Protein AF-A0A9D8J7C9-F1 (afdb_monomer)

Sequence (67 aa):
MTVKEYKELPELTPELIARGSIRKGGRPVSTNPRKLITIRLPADVIARWKSTGPGWQTRMADRLSKT

Mean predicted aligned error: 11.11 Å

Foldseek 3Di:
DDPVVVVPDDDCDPVNVVPDDPPPDDDPDDPDDDDDDDDDDDPVVVVVLCVVDPCSVVVVVVVVVVD

pLDDT: mean 86.72, std 10.64, range [54.22, 98.12]

Structure (mmCIF, N/CA/C/O backbone):
data_AF-A0A9D8J7C9-F1
#
_entry.id   AF-A0A9D8J7C9-F1
#
loop_
_atom_site.group_PDB
_atom_site.id
_atom_site.type_symbol
_atom_site.label_atom_id
_atom_site.label_alt_id
_atom_site.label_comp_id
_atom_site.label_asym_id
_atom_site.label_entity_id
_atom_site.label_seq_id
_atom_site.pdbx_PDB_ins_code
_atom_site.Cartn_x
_atom_site.Cartn_y
_atom_site.Cartn_z
_atom_site.occupancy
_atom_site.B_iso_or_equiv
_atom_site.auth_seq_id
_atom_site.auth_comp_id
_atom_site.auth_asym_id
_atom_site.auth_atom_id
_atom_site.pdbx_PDB_model_num
ATOM 1 N N . MET A 1 1 ? 44.316 -4.106 -13.988 1.00 54.22 1 MET A N 1
ATOM 2 C CA . MET A 1 1 ? 44.109 -3.956 -15.440 1.00 54.22 1 MET A CA 1
ATOM 3 C C . MET A 1 1 ? 45.095 -2.926 -15.955 1.00 54.22 1 MET A C 1
ATOM 5 O O . MET A 1 1 ? 45.166 -1.841 -15.387 1.00 54.22 1 MET A O 1
ATOM 9 N N . THR A 1 2 ? 45.915 -3.286 -16.940 1.00 64.31 2 THR A N 1
ATOM 10 C CA . THR A 1 2 ? 46.943 -2.407 -17.522 1.00 64.31 2 THR A CA 1
ATOM 11 C C . THR A 1 2 ? 46.433 -1.769 -18.815 1.00 64.31 2 THR A C 1
ATOM 13 O O . THR A 1 2 ? 45.592 -2.333 -19.505 1.00 64.31 2 THR A O 1
ATOM 16 N N . VAL A 1 3 ? 46.946 -0.592 -19.185 1.00 70.31 3 VAL A N 1
ATOM 17 C CA . VAL A 1 3 ? 46.504 0.159 -20.383 1.00 70.31 3 VAL A CA 1
ATOM 18 C C . VAL A 1 3 ? 46.663 -0.645 -21.686 1.00 70.31 3 VAL A C 1
ATOM 20 O O . VAL A 1 3 ? 45.947 -0.399 -22.653 1.00 70.31 3 VAL A O 1
ATOM 23 N N . LYS A 1 4 ? 47.574 -1.630 -21.715 1.00 71.75 4 LYS A N 1
ATOM 24 C CA . LYS A 1 4 ? 47.756 -2.537 -22.858 1.00 71.75 4 LYS A CA 1
ATOM 25 C C . LYS A 1 4 ? 46.541 -3.440 -23.095 1.00 71.75 4 LYS A C 1
ATOM 27 O O . LYS A 1 4 ? 46.155 -3.600 -24.243 1.00 71.75 4 LYS A O 1
ATOM 32 N N . GLU A 1 5 ? 45.896 -3.936 -22.038 1.00 68.25 5 GLU A N 1
ATOM 33 C CA . GLU A 1 5 ? 44.740 -4.845 -22.148 1.00 68.25 5 GLU A CA 1
ATOM 34 C C . GLU A 1 5 ? 43.537 -4.188 -22.837 1.00 68.25 5 GLU A C 1
ATOM 36 O O . GLU A 1 5 ? 42.782 -4.860 -23.528 1.00 68.25 5 GLU A O 1
ATOM 41 N N . TYR A 1 6 ? 43.369 -2.868 -22.708 1.00 69.88 6 TYR A N 1
ATOM 42 C CA . TYR A 1 6 ? 42.263 -2.152 -23.353 1.00 69.88 6 TYR A CA 1
ATOM 43 C C . TYR A 1 6 ? 42.451 -1.974 -24.864 1.00 69.88 6 TYR A C 1
ATOM 45 O O . TYR A 1 6 ? 41.464 -1.842 -25.578 1.00 69.88 6 TYR A O 1
ATOM 53 N N . LYS A 1 7 ? 43.698 -1.966 -25.357 1.00 76.81 7 LYS A N 1
ATOM 54 C CA . LYS A 1 7 ? 44.011 -1.759 -26.783 1.00 76.81 7 LYS A CA 1
ATOM 55 C C . LYS A 1 7 ? 43.827 -3.012 -27.636 1.00 76.81 7 LYS A C 1
ATOM 57 O O . LYS A 1 7 ? 43.742 -2.899 -28.851 1.00 76.81 7 LYS A O 1
ATOM 62 N N . GLU A 1 8 ? 43.798 -4.183 -27.010 1.00 79.44 8 GLU A N 1
ATOM 63 C CA . GLU A 1 8 ? 43.618 -5.472 -27.688 1.00 79.44 8 GLU A CA 1
ATOM 64 C C . GLU A 1 8 ? 42.152 -5.924 -27.718 1.00 79.44 8 GLU A C 1
ATOM 66 O O . GLU A 1 8 ? 41.831 -6.965 -28.292 1.00 79.44 8 GLU A O 1
ATOM 71 N N . LEU A 1 9 ? 41.247 -5.154 -27.107 1.00 80.94 9 LEU A N 1
ATOM 72 C CA . LEU A 1 9 ? 39.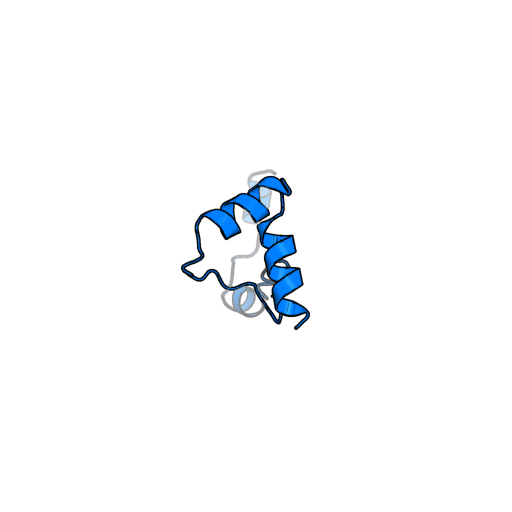823 -5.443 -27.175 1.00 80.94 9 LEU A CA 1
ATOM 73 C C . LEU A 1 9 ? 39.311 -5.195 -28.598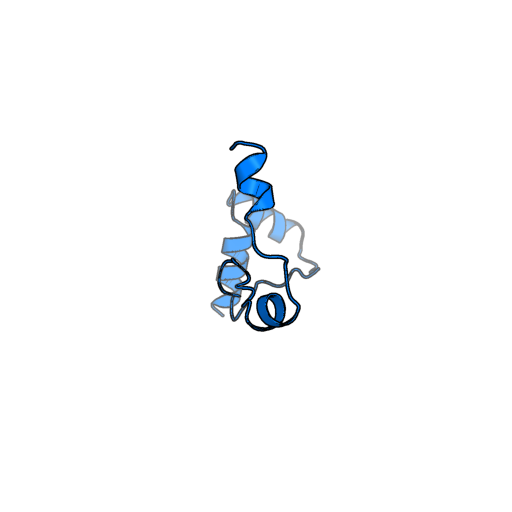 1.00 80.94 9 LEU A C 1
ATOM 75 O O . LEU A 1 9 ? 39.649 -4.177 -29.204 1.00 80.94 9 LEU A O 1
ATOM 79 N N . PRO A 1 10 ? 38.480 -6.101 -29.138 1.00 82.62 10 PRO A N 1
ATOM 80 C CA . PRO A 1 10 ? 37.861 -5.876 -30.430 1.00 82.6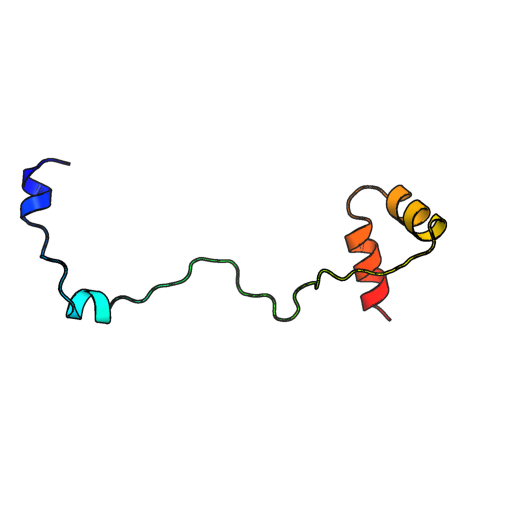2 10 PRO A CA 1
ATOM 81 C C . PRO A 1 10 ? 36.957 -4.644 -30.367 1.00 82.62 10 PRO A C 1
ATOM 83 O O . PRO A 1 10 ? 36.229 -4.441 -29.390 1.00 82.62 10 PRO A O 1
ATOM 86 N N . GLU A 1 11 ? 36.973 -3.861 -31.442 1.00 83.62 11 GLU A N 1
ATOM 87 C CA . GLU A 1 11 ? 36.043 -2.751 -31.622 1.00 83.62 11 GLU A CA 1
ATOM 88 C C . GLU A 1 11 ? 34.596 -3.255 -31.569 1.00 83.62 11 GLU A C 1
ATOM 90 O O . GLU A 1 11 ? 34.259 -4.335 -32.071 1.00 83.62 11 GLU A O 1
ATOM 95 N N . LEU A 1 12 ? 33.722 -2.472 -30.939 1.00 82.31 12 LEU A N 1
ATOM 96 C CA . LEU A 1 12 ? 32.322 -2.845 -30.788 1.00 82.31 12 LEU A CA 1
ATOM 97 C C . LEU A 1 12 ? 31.597 -2.679 -32.130 1.00 82.31 12 LEU A C 1
ATOM 99 O O . LEU A 1 12 ? 31.189 -1.576 -32.492 1.00 82.31 12 LEU A O 1
ATOM 103 N N . THR A 1 13 ? 31.430 -3.776 -32.871 1.00 88.38 13 THR A N 1
ATOM 104 C CA . THR A 1 13 ? 30.778 -3.731 -34.187 1.00 88.38 13 THR A CA 1
ATOM 105 C C . THR A 1 13 ? 29.244 -3.784 -34.095 1.00 88.38 13 THR A C 1
ATOM 107 O O . THR A 1 13 ? 28.689 -4.324 -33.127 1.00 88.38 13 THR A O 1
ATOM 110 N N . PRO A 1 14 ? 28.519 -3.278 -35.112 1.00 83.94 14 PRO A N 1
ATOM 111 C CA . PRO A 1 14 ? 27.060 -3.384 -35.180 1.00 83.94 14 PRO A CA 1
ATOM 112 C C . PRO A 1 14 ? 26.545 -4.830 -35.124 1.00 83.94 14 PRO A C 1
ATOM 114 O O . PRO A 1 14 ? 25.529 -5.097 -34.484 1.00 83.94 14 PRO A O 1
ATOM 117 N N . GLU A 1 15 ? 27.259 -5.785 -35.723 1.00 85.00 15 GLU A N 1
ATOM 118 C CA . GLU A 1 15 ? 26.909 -7.213 -35.717 1.00 85.00 15 GLU A CA 1
ATOM 119 C C . GLU A 1 15 ? 27.045 -7.823 -34.315 1.00 85.00 15 GLU A C 1
ATOM 121 O O . GLU A 1 15 ? 26.236 -8.661 -33.906 1.00 85.00 15 GLU A O 1
ATOM 126 N N . LEU A 1 16 ? 28.052 -7.378 -33.553 1.00 83.56 16 LEU A N 1
ATOM 127 C CA . LEU A 1 16 ? 28.262 -7.747 -32.152 1.00 83.56 16 LEU A CA 1
ATOM 128 C C . LEU A 1 16 ? 27.124 -7.257 -31.250 1.00 83.56 16 LEU A C 1
ATOM 130 O O . LEU A 1 16 ? 26.709 -7.982 -30.345 1.00 83.56 16 LEU A O 1
ATOM 134 N N . ILE A 1 17 ? 26.604 -6.059 -31.516 1.00 84.06 17 ILE A N 1
ATOM 135 C CA . ILE A 1 17 ? 25.442 -5.506 -30.815 1.00 84.06 17 ILE A CA 1
ATOM 136 C C . ILE A 1 17 ? 24.173 -6.265 -31.226 1.00 84.06 17 ILE A C 1
ATOM 138 O O . ILE A 1 17 ? 23.389 -6.656 -30.364 1.00 84.06 17 ILE A O 1
ATOM 142 N N . ALA A 1 18 ? 24.001 -6.538 -32.523 1.00 84.25 18 ALA A N 1
ATOM 143 C CA . ALA A 1 18 ? 22.817 -7.202 -33.068 1.00 84.25 18 ALA A CA 1
ATOM 144 C C . ALA A 1 18 ? 22.611 -8.628 -32.526 1.00 84.25 18 ALA A C 1
ATOM 146 O O . ALA A 1 18 ? 21.476 -9.049 -32.311 1.00 84.25 18 ALA A O 1
ATOM 147 N N . ARG A 1 19 ? 23.696 -9.368 -32.260 1.00 83.75 19 ARG A N 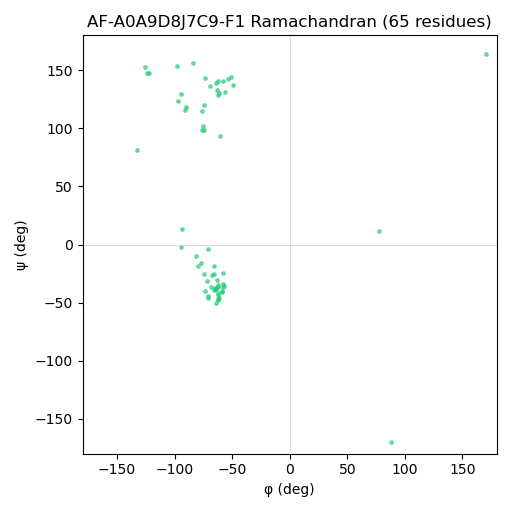1
ATOM 148 C CA . ARG A 1 19 ? 23.632 -10.704 -31.633 1.00 83.75 19 ARG A CA 1
ATOM 149 C C . ARG A 1 19 ? 23.481 -10.676 -30.106 1.00 83.75 19 ARG A C 1
ATOM 151 O O . ARG A 1 19 ? 23.282 -11.723 -29.492 1.00 83.75 19 ARG A O 1
ATOM 158 N N . GLY A 1 20 ? 23.626 -9.511 -29.476 1.00 80.19 20 GLY A N 1
ATOM 159 C CA . GLY A 1 20 ? 23.535 -9.360 -28.028 1.00 80.19 20 GLY A CA 1
ATOM 160 C C . GLY A 1 20 ? 22.090 -9.455 -27.539 1.00 80.19 20 GLY A C 1
ATOM 161 O O . GLY A 1 20 ? 21.249 -8.634 -27.890 1.00 80.19 20 GLY A O 1
ATOM 162 N N . SER A 1 21 ? 21.780 -10.427 -26.677 1.00 76.69 21 SER A N 1
ATOM 163 C CA . SER A 1 21 ? 20.465 -10.499 -26.030 1.00 76.69 21 SER A CA 1
ATOM 164 C C . SER A 1 21 ? 20.468 -9.727 -24.709 1.00 76.69 21 SER A C 1
ATOM 166 O O . SER A 1 21 ? 21.170 -10.114 -23.768 1.00 76.69 21 SER A O 1
ATOM 168 N N . ILE A 1 22 ? 19.637 -8.691 -24.584 1.00 76.19 22 ILE A N 1
ATOM 169 C CA . ILE A 1 22 ? 19.402 -8.035 -23.294 1.00 76.19 22 ILE A CA 1
ATOM 170 C C . ILE A 1 22 ? 18.475 -8.929 -22.469 1.00 76.19 22 ILE A C 1
ATOM 172 O O . ILE A 1 22 ? 17.253 -8.909 -22.620 1.00 76.19 22 ILE A O 1
ATOM 176 N N . ARG A 1 23 ? 19.048 -9.714 -21.556 1.00 73.62 23 ARG A N 1
ATOM 177 C CA . ARG A 1 23 ? 18.265 -10.346 -20.492 1.00 73.62 23 ARG A CA 1
ATOM 178 C C . ARG A 1 23 ? 17.945 -9.255 -19.479 1.00 73.62 23 ARG A C 1
ATOM 180 O O . ARG A 1 23 ? 18.814 -8.875 -18.700 1.00 73.62 23 ARG A O 1
ATOM 187 N N . LYS A 1 24 ? 16.717 -8.723 -19.503 1.00 73.25 24 LYS A N 1
ATOM 188 C CA . LYS A 1 24 ? 16.221 -7.861 -18.421 1.00 73.25 24 LYS A CA 1
ATOM 189 C C . LYS A 1 24 ? 16.236 -8.686 -17.133 1.00 73.25 24 LYS A C 1
ATOM 191 O O . LYS A 1 24 ? 15.308 -9.444 -16.872 1.00 73.25 24 LYS A O 1
ATOM 196 N N . GLY A 1 25 ? 17.323 -8.592 -16.372 1.00 76.19 25 GLY A N 1
ATOM 197 C CA . GLY A 1 25 ? 17.397 -9.163 -15.035 1.00 76.19 25 GLY A CA 1
ATOM 198 C C . GLY A 1 25 ? 16.255 -8.597 -14.193 1.00 76.19 25 GLY A C 1
ATOM 199 O O . GLY A 1 25 ? 16.005 -7.393 -14.217 1.00 76.19 25 GLY A O 1
ATOM 200 N N . GLY A 1 26 ? 15.520 -9.462 -13.499 1.00 81.12 26 GLY A N 1
ATOM 201 C CA . GLY A 1 26 ? 14.377 -9.053 -12.691 1.00 81.12 26 GLY A CA 1
ATOM 202 C C . GLY A 1 26 ? 13.558 -10.235 -12.186 1.00 81.12 26 GLY A C 1
ATOM 203 O O . GLY A 1 26 ? 13.674 -11.355 -12.682 1.00 81.12 26 GLY A O 1
ATOM 204 N N . ARG A 1 27 ? 12.716 -9.980 -11.180 1.00 81.44 27 ARG A N 1
ATOM 205 C CA . ARG A 1 27 ? 11.692 -10.939 -10.751 1.00 81.44 27 ARG A CA 1
ATOM 206 C C . ARG A 1 27 ? 10.698 -11.145 -11.906 1.00 81.44 27 ARG A C 1
ATOM 208 O O . ARG A 1 27 ? 10.319 -10.150 -12.526 1.00 81.44 27 ARG A O 1
ATOM 215 N N . PRO A 1 28 ? 10.241 -12.384 -12.169 1.00 86.62 28 PRO A N 1
ATOM 216 C CA . PRO A 1 28 ? 9.151 -12.624 -13.106 1.00 86.62 28 PRO A CA 1
ATOM 217 C C . PRO A 1 28 ? 7.959 -11.706 -12.823 1.00 86.62 28 PRO A C 1
ATOM 219 O O . PRO A 1 28 ? 7.589 -11.485 -11.666 1.00 86.62 28 PRO A O 1
ATOM 222 N N . VAL A 1 29 ? 7.367 -11.156 -13.882 1.00 84.56 29 VAL A N 1
ATOM 223 C CA . VAL A 1 29 ? 6.177 -10.311 -13.764 1.00 84.56 29 VAL A CA 1
ATOM 224 C C . VAL A 1 29 ? 5.042 -11.153 -13.179 1.00 84.56 29 VAL A C 1
ATOM 226 O O . VAL A 1 29 ? 4.761 -12.243 -13.672 1.00 84.56 29 VAL A O 1
ATOM 229 N N . SER A 1 30 ? 4.396 -10.661 -12.117 1.00 87.44 30 SER A N 1
ATOM 230 C CA . SER A 1 30 ? 3.204 -11.319 -11.569 1.00 87.44 30 SER A CA 1
ATOM 231 C C . SER A 1 30 ? 2.089 -11.304 -12.610 1.00 87.44 30 SER A C 1
ATOM 233 O O . SER A 1 30 ? 1.796 -10.251 -13.174 1.00 87.44 30 SER A O 1
ATOM 235 N N . THR A 1 31 ? 1.426 -12.440 -12.823 1.00 90.75 31 THR A N 1
ATOM 236 C CA . THR A 1 31 ? 0.244 -12.533 -13.696 1.00 90.75 31 THR A CA 1
ATOM 237 C C . THR A 1 31 ? -0.946 -11.747 -13.142 1.00 90.75 31 THR A C 1
ATOM 239 O O . THR A 1 31 ? -1.788 -11.288 -13.906 1.00 90.75 31 THR A O 1
ATOM 242 N N . ASN A 1 32 ? -0.992 -11.537 -11.822 1.00 89.31 32 ASN A N 1
ATOM 243 C CA . ASN A 1 32 ? -2.002 -10.730 -11.144 1.00 89.31 32 ASN A CA 1
ATOM 244 C C . ASN A 1 32 ? -1.331 -9.754 -10.156 1.00 89.31 32 ASN A C 1
ATOM 246 O O . ASN A 1 32 ? -1.198 -10.054 -8.963 1.00 89.31 32 ASN A O 1
ATOM 250 N N . PRO A 1 33 ? -0.811 -8.609 -10.633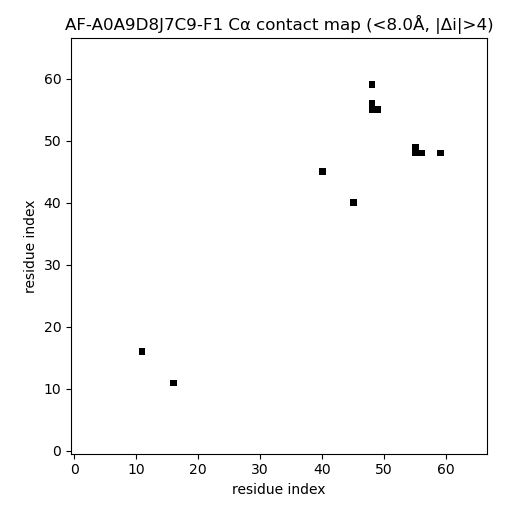 1.00 90.31 33 PRO A N 1
ATOM 251 C CA . PRO A 1 33 ? -0.200 -7.614 -9.766 1.00 90.31 33 PRO A CA 1
ATOM 252 C C . PRO A 1 33 ? -1.270 -6.851 -8.975 1.00 90.31 33 PRO A C 1
ATOM 254 O O . PRO A 1 33 ? -2.337 -6.514 -9.491 1.00 90.31 33 PRO A O 1
ATOM 257 N N . ARG A 1 34 ? -0.959 -6.508 -7.720 1.00 90.06 34 ARG A N 1
ATOM 258 C CA . ARG A 1 34 ? -1.799 -5.598 -6.929 1.00 90.06 34 ARG A CA 1
ATOM 259 C C . ARG A 1 34 ? -1.857 -4.239 -7.630 1.00 90.06 34 ARG A C 1
ATOM 261 O O . ARG A 1 34 ? -0.818 -3.680 -7.973 1.00 90.06 34 ARG A O 1
ATOM 268 N N . LYS A 1 35 ? -3.063 -3.700 -7.817 1.00 92.50 35 LYS A N 1
ATOM 269 C CA . LYS A 1 35 ? -3.269 -2.355 -8.366 1.00 92.50 35 LYS A CA 1
ATOM 270 C C . LYS A 1 35 ? -3.423 -1.357 -7.225 1.00 92.50 35 LYS A C 1
ATOM 272 O O . LYS A 1 35 ? -4.221 -1.577 -6.316 1.00 92.50 35 LYS A O 1
ATOM 277 N N . LEU A 1 36 ? -2.668 -0.262 -7.281 1.00 93.94 36 LEU A N 1
ATOM 278 C CA . LEU A 1 36 ? -2.876 0.869 -6.385 1.00 93.94 36 LEU A CA 1
ATOM 279 C C . LEU A 1 36 ? -4.110 1.633 -6.867 1.00 93.94 36 LEU A C 1
ATOM 281 O O . LEU A 1 36 ? -4.110 2.179 -7.966 1.00 93.94 36 LEU A O 1
ATOM 285 N N . ILE A 1 37 ? -5.159 1.642 -6.053 1.00 92.81 37 ILE A N 1
ATOM 286 C CA . ILE A 1 37 ? -6.404 2.357 -6.330 1.00 92.81 37 ILE A CA 1
ATOM 287 C C . IL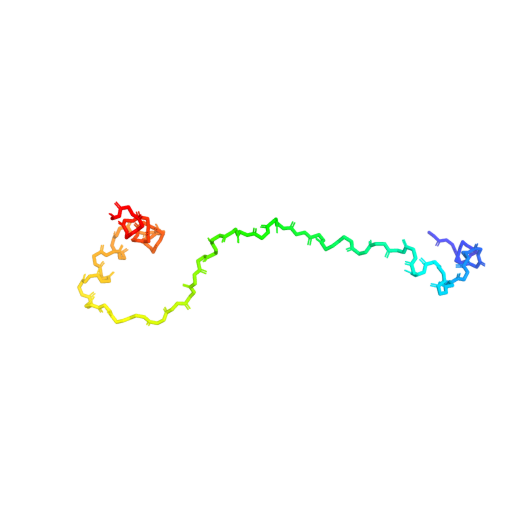E A 1 37 ? -6.742 3.284 -5.166 1.00 92.81 37 ILE A C 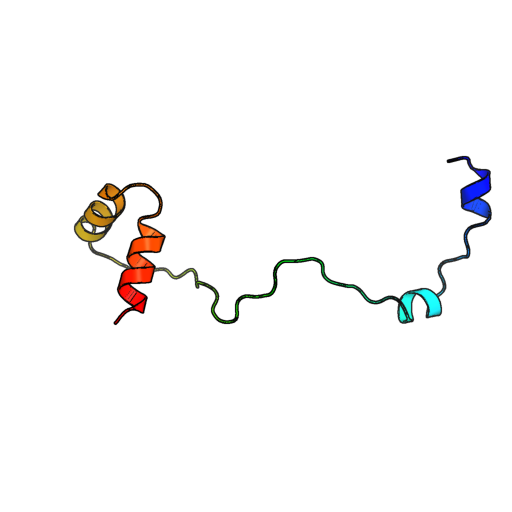1
ATOM 289 O O . ILE A 1 37 ? -6.396 3.006 -4.015 1.00 92.81 37 ILE A O 1
ATOM 293 N N . THR A 1 38 ? -7.457 4.367 -5.455 1.00 94.38 38 THR A N 1
ATOM 294 C CA . THR A 1 38 ? -8.049 5.228 -4.428 1.00 94.38 38 THR A CA 1
ATOM 295 C C . THR A 1 38 ? -9.457 4.731 -4.123 1.00 94.38 38 THR A C 1
ATOM 297 O O . THR A 1 38 ? -10.330 4.777 -4.984 1.00 94.38 38 THR A O 1
ATOM 300 N N . ILE A 1 39 ? -9.689 4.269 -2.895 1.00 92.38 39 ILE A N 1
ATOM 301 C CA . ILE A 1 39 ? -11.017 3.875 -2.404 1.00 92.38 39 ILE A CA 1
ATOM 302 C C . ILE A 1 39 ? -11.376 4.680 -1.161 1.00 92.38 39 ILE A C 1
ATOM 304 O O . ILE A 1 39 ? -10.505 5.037 -0.367 1.00 92.38 39 ILE A O 1
ATOM 308 N N . ARG A 1 40 ? -12.669 4.956 -0.980 1.00 95.62 40 ARG A N 1
ATOM 309 C CA 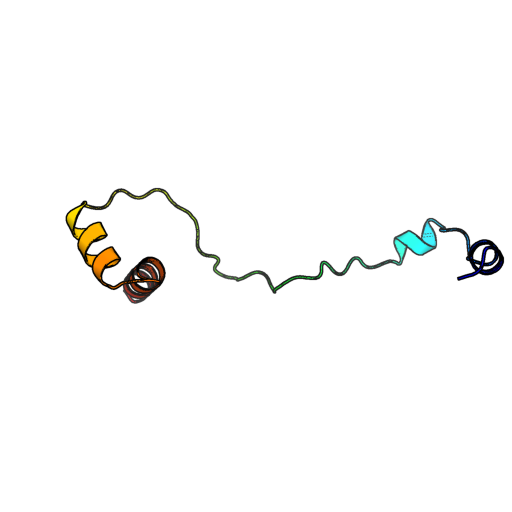. ARG A 1 40 ? -13.193 5.570 0.243 1.00 95.62 40 ARG A CA 1
ATOM 310 C C . ARG A 1 40 ? -13.725 4.472 1.152 1.00 95.62 40 ARG A C 1
ATOM 312 O O . ARG A 1 40 ? -14.588 3.701 0.749 1.00 95.62 40 ARG A O 1
ATOM 319 N N . LEU A 1 41 ? -13.202 4.416 2.369 1.00 95.50 41 LEU A N 1
ATOM 320 C CA . LEU A 1 41 ? -13.653 3.510 3.418 1.00 95.50 41 LEU A CA 1
ATOM 321 C C . LEU A 1 41 ? -14.028 4.337 4.652 1.00 95.50 41 LEU A C 1
ATOM 323 O O . LEU A 1 41 ? -13.380 5.359 4.901 1.00 95.50 41 LEU A O 1
ATOM 327 N N . PRO A 1 42 ? -15.025 3.903 5.440 1.00 98.12 42 PRO A N 1
ATOM 328 C CA . PRO A 1 42 ? -15.310 4.503 6.735 1.00 98.12 42 PRO A CA 1
ATOM 329 C C . PRO A 1 42 ? -14.068 4.539 7.641 1.00 98.12 42 PRO A C 1
ATOM 331 O O . PRO A 1 42 ? -13.247 3.614 7.642 1.00 98.12 42 PRO A O 1
ATOM 334 N N . ALA A 1 43 ? -13.915 5.616 8.413 1.00 97.81 43 ALA A N 1
ATOM 335 C CA . ALA A 1 43 ? -12.730 5.831 9.247 1.00 97.81 43 ALA A CA 1
ATOM 336 C C . ALA A 1 43 ? -12.561 4.747 10.327 1.00 97.81 43 ALA A C 1
ATOM 338 O O . ALA A 1 43 ? -11.443 4.312 10.605 1.00 97.81 43 ALA A O 1
ATOM 339 N N . ASP A 1 44 ? -13.669 4.266 10.888 1.00 98.12 44 ASP A N 1
ATOM 340 C CA . ASP A 1 44 ? -13.710 3.193 11.881 1.00 98.12 44 ASP A CA 1
ATOM 341 C C . ASP A 1 44 ? -13.231 1.851 11.300 1.00 98.12 44 ASP A C 1
ATOM 343 O O . ASP A 1 44 ? -12.498 1.116 11.960 1.00 98.12 44 ASP A O 1
ATOM 347 N N . VAL A 1 45 ? -13.563 1.554 10.038 1.00 97.38 45 VAL A N 1
ATOM 348 C CA . VAL A 1 45 ? -13.061 0.370 9.324 1.00 97.38 45 VAL A CA 1
ATOM 349 C C . VAL A 1 45 ? -11.542 0.445 9.181 1.00 97.38 45 VAL A C 1
ATOM 351 O O . VAL A 1 45 ? -10.848 -0.523 9.493 1.00 97.38 45 VAL A O 1
ATOM 354 N N . ILE A 1 46 ? -11.007 1.597 8.762 1.00 96.44 46 ILE A N 1
ATOM 355 C CA . ILE A 1 46 ? -9.555 1.799 8.637 1.00 96.44 46 ILE A CA 1
ATOM 356 C C . ILE A 1 46 ? -8.875 1.656 10.004 1.00 96.44 46 ILE A C 1
ATOM 358 O O . ILE A 1 46 ? -7.835 1.005 10.100 1.00 96.44 46 ILE A O 1
ATOM 362 N N . ALA A 1 47 ? -9.456 2.233 11.059 1.00 97.94 47 ALA A N 1
ATOM 363 C CA . ALA A 1 47 ? -8.924 2.146 12.416 1.00 97.94 47 ALA A CA 1
ATOM 364 C C . ALA A 1 47 ? -8.869 0.694 12.918 1.00 97.94 47 ALA A C 1
ATOM 366 O O . ALA A 1 47 ? -7.823 0.259 13.402 1.00 97.94 47 ALA A O 1
ATOM 367 N N . ARG A 1 48 ? -9.950 -0.076 12.721 1.00 98.00 48 ARG A N 1
ATOM 368 C CA . ARG A 1 48 ? -10.004 -1.508 13.061 1.00 98.00 48 ARG A CA 1
ATOM 369 C C . ARG A 1 48 ? -8.943 -2.318 12.327 1.00 98.00 48 ARG A C 1
ATOM 371 O O . ARG A 1 48 ? -8.334 -3.197 12.920 1.00 98.00 48 ARG A O 1
ATOM 378 N N . TRP A 1 49 ? -8.689 -2.036 11.051 1.00 97.69 49 TRP A N 1
ATOM 379 C CA . TRP A 1 49 ? -7.624 -2.735 10.338 1.00 97.69 49 TRP A CA 1
ATOM 380 C C . TRP A 1 49 ? -6.239 -2.312 10.824 1.00 97.69 49 TRP A C 1
ATOM 382 O O . TRP A 1 49 ? -5.415 -3.179 11.105 1.00 97.69 49 TRP A O 1
ATOM 392 N N . LYS A 1 50 ? -5.978 -1.012 10.993 1.00 97.56 50 LYS A N 1
ATOM 393 C CA . LYS A 1 50 ? -4.687 -0.519 11.497 1.00 97.56 50 LYS A CA 1
ATOM 394 C C . LYS A 1 50 ? -4.332 -1.090 12.872 1.00 97.56 50 LYS A C 1
ATOM 396 O O . LYS A 1 50 ? -3.164 -1.401 13.094 1.00 97.56 50 LYS A O 1
ATOM 401 N N . SER A 1 51 ? -5.312 -1.279 13.761 1.00 98.12 51 SER A N 1
ATOM 402 C CA . SER A 1 51 ? -5.078 -1.859 15.093 1.00 98.12 51 SER A CA 1
ATOM 403 C C . SER A 1 51 ? -4.624 -3.321 15.051 1.00 98.12 51 SER A C 1
ATOM 405 O O . SER A 1 51 ? -3.999 -3.785 15.998 1.00 98.12 51 SER A O 1
ATOM 407 N N . THR A 1 52 ? -4.833 -4.034 13.935 1.00 97.31 52 THR A N 1
ATOM 408 C CA . THR A 1 52 ? -4.283 -5.389 13.742 1.00 97.31 52 THR A CA 1
ATOM 409 C C . THR A 1 52 ? -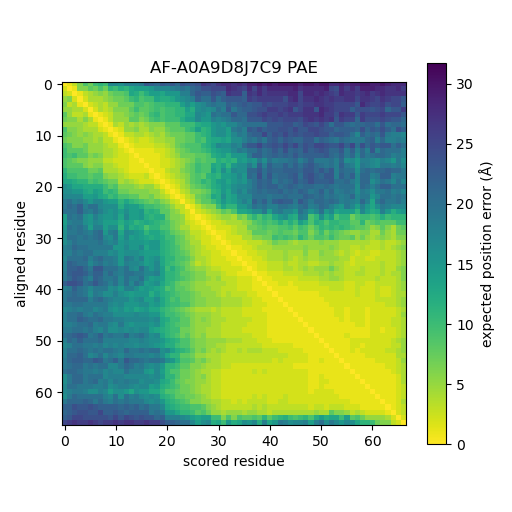2.759 -5.403 13.539 1.00 97.31 52 THR A C 1
ATOM 411 O O . THR A 1 52 ? -2.167 -6.474 13.415 1.00 97.31 52 THR A O 1
ATOM 414 N N . GLY A 1 53 ? -2.110 -4.235 13.480 1.00 97.44 53 GLY A N 1
ATOM 415 C CA . GLY A 1 53 ? -0.659 -4.092 13.393 1.00 97.44 53 GLY A CA 1
ATOM 416 C C . GLY A 1 53 ? -0.109 -4.098 11.960 1.00 97.44 53 GLY A C 1
ATOM 417 O O . GLY A 1 53 ? -0.870 -4.029 10.985 1.00 97.44 53 GLY A O 1
ATOM 418 N N . PRO A 1 54 ? 1.226 -4.179 11.799 1.00 98.12 54 PRO A N 1
ATOM 419 C CA . PRO A 1 54 ? 1.879 -4.203 10.492 1.00 98.12 54 PRO A CA 1
ATOM 420 C C . PRO A 1 54 ? 1.281 -5.258 9.548 1.00 98.12 54 PRO A C 1
ATOM 422 O O . PRO A 1 54 ? 0.843 -6.333 9.968 1.00 98.12 54 PRO A O 1
ATOM 425 N N . GLY A 1 55 ? 1.215 -4.934 8.255 1.00 96.44 55 GLY A N 1
ATOM 426 C CA . GLY A 1 55 ? 0.639 -5.823 7.239 1.00 96.44 55 GLY A CA 1
ATOM 427 C C . GLY A 1 55 ? -0.896 -5.866 7.191 1.00 96.44 55 GLY A C 1
ATOM 428 O O . GLY A 1 55 ? -1.453 -6.716 6.497 1.00 96.44 55 GLY A O 1
ATOM 429 N N . TRP A 1 56 ? -1.600 -4.958 7.876 1.00 97.69 56 TRP A N 1
ATOM 430 C CA . TRP A 1 56 ? -3.070 -4.919 7.862 1.00 97.69 56 TRP A CA 1
ATOM 431 C C . TRP A 1 56 ? -3.668 -4.764 6.459 1.00 97.69 56 TRP A C 1
ATOM 433 O O . TRP A 1 56 ? -4.700 -5.362 6.175 1.00 97.69 56 TRP A O 1
ATOM 443 N N . GLN A 1 57 ? -3.010 -4.026 5.557 1.00 95.31 57 GLN A N 1
ATOM 444 C CA . GLN A 1 57 ? -3.453 -3.882 4.163 1.00 95.31 57 GLN A CA 1
ATOM 445 C C . GLN A 1 57 ? -3.388 -5.213 3.406 1.00 95.31 57 GLN A C 1
ATOM 447 O O . GLN A 1 57 ? -4.278 -5.524 2.616 1.00 95.31 57 GLN A O 1
ATOM 452 N N . THR A 1 58 ? -2.354 -6.020 3.663 1.00 95.25 58 THR A N 1
ATOM 453 C CA . THR A 1 58 ? -2.220 -7.363 3.088 1.00 95.25 58 THR A CA 1
ATOM 454 C C . THR A 1 58 ? -3.342 -8.260 3.588 1.00 95.25 58 THR A C 1
ATOM 456 O O . THR A 1 58 ? -4.071 -8.802 2.765 1.00 95.25 58 THR A O 1
ATOM 459 N N . ARG A 1 59 ? -3.565 -8.314 4.910 1.00 95.75 59 ARG A N 1
ATOM 460 C CA . ARG A 1 59 ? -4.671 -9.088 5.504 1.00 95.75 59 ARG A CA 1
ATOM 461 C C . ARG A 1 59 ? -6.043 -8.647 4.990 1.00 95.75 59 ARG A C 1
ATOM 463 O O . ARG A 1 59 ? -6.888 -9.493 4.715 1.00 95.75 59 ARG A O 1
ATOM 470 N N . MET A 1 60 ? -6.258 -7.340 4.833 1.00 95.19 60 MET A N 1
ATOM 471 C CA . MET A 1 60 ? -7.490 -6.796 4.264 1.00 95.19 60 MET A CA 1
ATOM 472 C C . MET A 1 60 ? -7.691 -7.265 2.820 1.00 95.19 60 MET A C 1
ATOM 474 O O . MET A 1 60 ? -8.768 -7.749 2.481 1.00 95.19 60 MET A O 1
ATOM 478 N N . ALA A 1 61 ? -6.660 -7.168 1.979 1.00 94.00 61 ALA A N 1
ATOM 479 C CA . ALA A 1 61 ? -6.731 -7.625 0.594 1.00 94.00 61 ALA A CA 1
ATOM 480 C C . ALA A 1 61 ? -6.988 -9.137 0.493 1.00 94.00 61 ALA A C 1
ATOM 482 O O . ALA A 1 61 ? -7.822 -9.556 -0.303 1.00 94.00 61 ALA A O 1
ATOM 483 N N . ASP A 1 62 ? -6.330 -9.940 1.333 1.00 94.38 62 ASP A N 1
ATOM 484 C CA . ASP A 1 62 ? -6.498 -11.397 1.357 1.00 94.38 62 ASP A CA 1
ATOM 485 C C . ASP A 1 62 ? -7.893 -11.810 1.853 1.00 94.38 62 ASP A C 1
ATOM 487 O O . ASP A 1 62 ? -8.387 -12.883 1.515 1.00 94.38 62 ASP A O 1
ATOM 491 N N . ARG A 1 63 ? -8.545 -10.974 2.673 1.00 93.94 63 ARG A N 1
ATOM 492 C CA . ARG A 1 63 ? -9.939 -11.181 3.082 1.00 93.94 63 ARG A CA 1
ATOM 493 C C . ARG A 1 63 ? -10.908 -10.870 1.941 1.00 93.94 63 ARG A C 1
ATOM 495 O O . ARG A 1 63 ? -11.876 -11.601 1.779 1.00 93.94 63 ARG A O 1
ATOM 502 N N . LEU A 1 64 ? -10.643 -9.818 1.165 1.00 90.81 64 LEU A N 1
ATOM 503 C CA . LEU A 1 64 ? -11.469 -9.417 0.021 1.00 90.81 64 LEU A CA 1
ATOM 504 C C . LEU A 1 64 ? -11.341 -10.380 -1.168 1.00 90.81 64 LEU A C 1
ATOM 506 O O . LEU A 1 64 ? -12.309 -10.567 -1.892 1.00 90.81 64 LEU A O 1
ATOM 510 N N . SER A 1 65 ? -10.178 -11.007 -1.364 1.00 88.88 65 SER A N 1
ATOM 511 C CA . SER A 1 65 ? -9.948 -11.947 -2.471 1.00 88.88 65 SER A CA 1
ATOM 512 C C . SER A 1 65 ? -10.568 -13.333 -2.272 1.00 88.88 65 SER A C 1
ATOM 514 O O . SER A 1 65 ? -10.649 -14.092 -3.231 1.00 88.88 65 SER A O 1
ATOM 516 N N . LYS A 1 66 ? -10.967 -13.680 -1.041 1.00 76.19 66 LYS A N 1
ATOM 517 C CA . LYS A 1 66 ? -11.551 -14.984 -0.673 1.00 76.19 66 LYS A CA 1
ATOM 518 C C . LYS A 1 66 ? -13.086 -15.010 -0.712 1.00 76.19 66 LYS A C 1
ATOM 520 O O . LYS A 1 66 ? -13.675 -15.917 -0.129 1.00 76.19 66 LYS A O 1
ATOM 525 N N . THR A 1 67 ? -13.709 -14.001 -1.316 1.00 54.34 67 THR A N 1
ATOM 526 C CA . THR A 1 67 ? -15.165 -13.953 -1.535 1.00 54.34 67 THR A CA 1
ATOM 527 C C . THR A 1 67 ? -15.477 -14.567 -2.887 1.00 54.34 67 THR A C 1
ATOM 529 O O . THR A 1 67 ? -16.419 -15.381 -2.945 1.00 54.34 67 THR A O 1
#

Solvent-accessible surface area (backbone atoms only — not comparable to full-atom values): 4696 Å² total; per-residue (Å²): 139,57,81,67,64,68,72,72,54,78,77,90,44,72,68,62,56,71,72,54,78,86,74,81,83,70,80,82,80,64,94,77,66,88,76,92,74,92,80,92,72,62,68,67,60,54,49,60,38,54,72,69,39,88,63,31,68,57,56,51,51,59,57,65,72,72,113

Secondary structure (DSSP, 8-state):
--HHHHHTSPP--HHHHHT------SPPPPSSPPP-------HHHHHHHHHT-TTHHHHHHHHHTT-

Radius of gyration: 25.79 Å; Cα contacts (8 Å, |Δi|>4): 6; chains: 1; bounding box: 63×21×51 Å